Protein AF-A0AAW7K7A3-F1 (afdb_monomer_lite)

Foldseek 3Di:
DDDPPDDDDPPCPCVVVVNPPPDWDWDDDVVDIDIDD

Radius of gyration: 11.92 Å; chains: 1; bounding box: 30×19×25 Å

Secondary structure (DSSP, 8-state):
-------PPPTTHHHHTT-TTS--EEEEETTEEEEE-

InterPro domains:
  IPR014944 Toxin SymE-like [PF08845] (3-33)

Structure (mmCIF, N/CA/C/O backbone):
data_AF-A0AAW7K7A3-F1
#
_entry.id   AF-A0AAW7K7A3-F1
#
loop_
_atom_site.group_PDB
_atom_site.id
_atom_site.type_symbol
_atom_site.label_atom_id
_atom_site.label_alt_id
_atom_site.label_comp_id
_atom_site.label_asym_id
_atom_site.label_entity_id
_atom_site.label_seq_id
_atom_site.pdbx_PDB_ins_code
_atom_site.Cartn_x
_atom_site.Cartn_y
_atom_site.Cartn_z
_atom_site.occupancy
_atom_site.B_iso_or_equiv
_atom_site.auth_seq_id
_atom_site.auth_comp_id
_atom_site.auth_asym_id
_atom_site.auth_atom_id
_atom_site.pdbx_PDB_model_num
ATOM 1 N N . MET A 1 1 ? 20.575 11.519 -12.306 1.00 48.94 1 MET A N 1
ATOM 2 C CA . MET A 1 1 ? 19.961 11.209 -10.997 1.00 48.94 1 MET A CA 1
ATOM 3 C C . MET A 1 1 ? 19.587 9.740 -11.001 1.00 48.94 1 MET A C 1
ATOM 5 O O . MET A 1 1 ? 19.013 9.300 -11.986 1.00 48.94 1 MET A O 1
ATOM 9 N N . ARG A 1 2 ? 19.991 8.975 -9.982 1.00 58.41 2 ARG A N 1
ATOM 10 C CA . ARG A 1 2 ? 19.488 7.611 -9.784 1.00 58.41 2 ARG A CA 1
ATOM 11 C C . ARG A 1 2 ? 18.127 7.740 -9.117 1.00 58.41 2 ARG A C 1
ATOM 13 O O . ARG A 1 2 ? 18.039 8.390 -8.079 1.00 58.41 2 ARG A O 1
ATOM 20 N N . ASP A 1 3 ? 17.106 7.189 -9.751 1.00 73.69 3 ASP A N 1
ATOM 21 C CA . ASP A 1 3 ? 15.820 6.976 -9.108 1.00 73.69 3 ASP A CA 1
ATOM 22 C C . ASP A 1 3 ? 16.047 6.017 -7.929 1.00 73.69 3 ASP A C 1
ATOM 24 O O . ASP A 1 3 ? 16.678 4.970 -8.091 1.00 73.69 3 ASP A O 1
ATOM 28 N N . ASN A 1 4 ? 15.649 6.423 -6.726 1.00 77.56 4 ASN A N 1
ATOM 29 C CA . ASN A 1 4 ? 15.781 5.602 -5.523 1.00 77.56 4 ASN A CA 1
ATOM 30 C C . ASN A 1 4 ? 14.617 4.611 -5.380 1.00 77.56 4 ASN A C 1
ATOM 32 O O . ASN A 1 4 ? 14.565 3.891 -4.385 1.00 77.56 4 ASN A O 1
ATOM 36 N N . GLY A 1 5 ? 13.707 4.569 -6.361 1.00 76.81 5 GLY A N 1
ATOM 37 C CA . GLY A 1 5 ? 12.555 3.679 -6.354 1.00 76.81 5 GLY A CA 1
ATOM 38 C C . GLY A 1 5 ? 11.534 4.055 -5.284 1.00 76.81 5 GLY A C 1
ATOM 39 O O . GLY A 1 5 ? 10.790 3.189 -4.832 1.00 76.81 5 GLY A O 1
ATOM 40 N N . ASN A 1 6 ? 11.521 5.317 -4.836 1.00 82.44 6 ASN A N 1
ATOM 41 C CA . ASN A 1 6 ? 10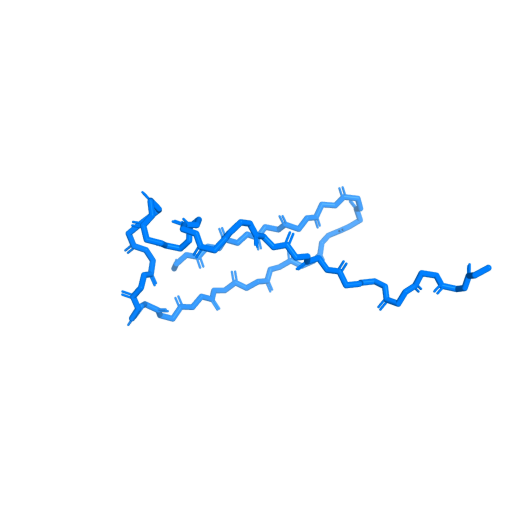.577 5.766 -3.822 1.00 82.44 6 ASN A CA 1
ATOM 42 C C . ASN A 1 6 ? 9.235 6.159 -4.453 1.00 82.44 6 ASN A C 1
ATOM 44 O O . ASN A 1 6 ? 9.181 7.038 -5.313 1.00 82.44 6 ASN A O 1
ATOM 48 N N . LEU A 1 7 ? 8.152 5.549 -3.971 1.00 80.19 7 LEU A N 1
ATOM 49 C CA . LEU A 1 7 ? 6.782 5.899 -4.332 1.00 80.19 7 LEU A CA 1
ATOM 50 C C . LEU A 1 7 ? 6.139 6.657 -3.170 1.00 80.19 7 LEU A C 1
ATOM 52 O O . LEU A 1 7 ? 5.811 6.069 -2.141 1.00 80.19 7 LEU A O 1
ATOM 56 N N . SER A 1 8 ? 5.936 7.961 -3.349 1.00 84.06 8 SER A N 1
ATOM 57 C CA . SER A 1 8 ? 5.166 8.775 -2.408 1.00 84.06 8 SER A CA 1
ATOM 58 C C . SER A 1 8 ? 3.710 8.839 -2.854 1.00 84.06 8 SER A C 1
ATOM 60 O O . SER A 1 8 ? 3.418 9.246 -3.979 1.00 84.06 8 SER A O 1
ATOM 62 N N . LEU A 1 9 ? 2.800 8.457 -1.964 1.00 84.62 9 LEU A N 1
ATOM 63 C CA . LEU A 1 9 ? 1.361 8.617 -2.159 1.00 84.62 9 LEU A CA 1
ATOM 64 C C . LEU A 1 9 ? 0.896 9.949 -1.547 1.00 84.62 9 LEU A C 1
ATOM 66 O O . LEU A 1 9 ? 1.572 10.476 -0.659 1.00 84.62 9 LEU A O 1
ATOM 70 N N . PRO A 1 10 ? -0.241 10.507 -1.997 1.00 88.69 10 PRO A N 1
ATOM 71 C CA . PRO A 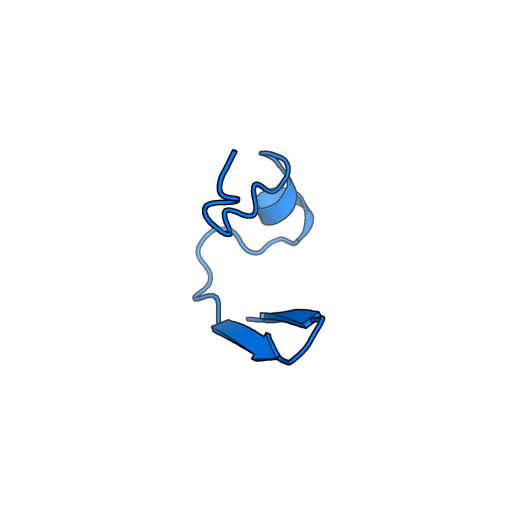1 10 ? -0.865 11.646 -1.331 1.00 88.69 10 PRO A CA 1
ATOM 72 C C . PRO A 1 10 ? -1.128 11.351 0.149 1.00 88.69 10 PRO A C 1
ATOM 74 O O . PRO A 1 10 ? -1.500 10.229 0.495 1.00 88.69 10 PRO A O 1
ATOM 77 N N . GLU A 1 11 ? -0.980 12.369 0.998 1.00 83.44 11 GLU A N 1
ATOM 78 C CA . GLU A 1 11 ? -1.110 12.266 2.461 1.00 83.44 11 GLU A CA 1
ATOM 79 C C . GLU A 1 11 ? -2.423 11.589 2.893 1.00 83.44 11 GLU A C 1
ATOM 81 O O . GLU A 1 11 ? -2.430 10.716 3.758 1.00 83.44 11 GLU A O 1
ATOM 86 N N . ASP A 1 12 ? -3.517 11.902 2.199 1.00 89.06 12 ASP A N 1
ATOM 87 C CA . ASP A 1 12 ? -4.852 11.406 2.528 1.00 89.06 12 ASP A CA 1
ATOM 88 C C . ASP A 1 12 ? -5.210 10.064 1.880 1.00 89.06 12 ASP A C 1
ATOM 90 O O . ASP A 1 12 ? -6.301 9.551 2.124 1.00 89.06 12 ASP A O 1
ATOM 94 N N . TRP A 1 13 ? -4.340 9.473 1.052 1.00 87.94 13 TRP A N 1
ATOM 95 C CA . TRP A 1 13 ? -4.681 8.265 0.288 1.00 87.94 13 TRP A CA 1
ATOM 96 C C . TRP A 1 13 ? -5.091 7.102 1.203 1.00 87.94 13 TRP A C 1
ATOM 98 O O . TRP A 1 13 ? -6.126 6.471 0.991 1.00 87.94 13 TRP A O 1
ATOM 108 N N . LEU A 1 14 ? -4.339 6.873 2.285 1.00 85.00 14 LEU A N 1
ATOM 109 C CA . LEU A 1 14 ? -4.665 5.838 3.273 1.00 85.00 14 LEU A CA 1
ATOM 110 C C . LEU A 1 14 ? -6.001 6.109 3.975 1.00 85.00 14 LEU A C 1
ATOM 112 O O . LEU A 1 14 ? -6.766 5.177 4.226 1.00 85.00 14 LEU A O 1
ATOM 116 N N . THR A 1 15 ? -6.289 7.377 4.271 1.00 88.00 15 THR A N 1
ATOM 117 C CA . THR A 1 15 ? -7.542 7.808 4.904 1.00 88.00 15 THR A CA 1
ATOM 118 C C . THR A 1 15 ? -8.727 7.607 3.962 1.00 88.00 15 THR A C 1
ATOM 120 O O . THR A 1 15 ? -9.744 7.049 4.367 1.00 88.00 15 THR A O 1
ATOM 123 N N . GLN A 1 16 ? -8.587 7.989 2.691 1.00 85.75 16 GLN A N 1
ATOM 124 C CA . GLN A 1 16 ? -9.617 7.838 1.659 1.00 85.75 16 GLN A CA 1
ATOM 125 C C . GLN A 1 16 ? -9.916 6.375 1.333 1.00 85.75 16 GLN A C 1
ATOM 127 O O . GLN A 1 16 ? -11.068 6.022 1.090 1.00 85.75 16 GL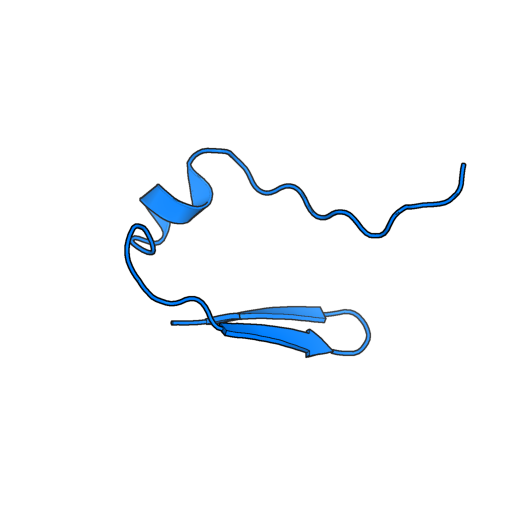N A O 1
ATOM 132 N N . CYS A 1 17 ? -8.900 5.514 1.363 1.00 85.12 17 CYS A N 1
ATOM 133 C CA . CYS A 1 17 ? -9.080 4.080 1.174 1.00 85.12 17 CYS A CA 1
ATOM 134 C C . CYS A 1 17 ? -9.559 3.359 2.451 1.00 85.12 17 CYS A C 1
ATOM 136 O O . CYS A 1 17 ? -9.807 2.157 2.408 1.00 85.12 17 CYS A O 1
ATOM 138 N N . GLY A 1 18 ? -9.693 4.060 3.586 1.00 85.62 18 GLY A N 1
ATOM 139 C CA . GLY A 1 18 ? -10.090 3.458 4.863 1.00 85.62 18 GLY A CA 1
ATOM 140 C C . GLY A 1 18 ? -9.061 2.469 5.419 1.00 85.62 18 GLY A C 1
ATOM 141 O O . GLY A 1 18 ? -9.410 1.582 6.191 1.00 85.62 18 GLY A O 1
ATOM 142 N N . LEU A 1 19 ? -7.794 2.600 5.018 1.00 84.88 19 LEU A N 1
ATOM 143 C CA . LEU A 1 19 ? -6.713 1.651 5.312 1.00 84.88 19 LEU A CA 1
ATOM 144 C C . LEU A 1 19 ? -5.948 1.990 6.598 1.00 84.88 19 LEU A C 1
ATOM 146 O O . LEU A 1 19 ? -5.076 1.235 7.026 1.00 84.88 19 LEU A O 1
ATOM 150 N N . ILE A 1 20 ? -6.266 3.123 7.230 1.00 85.56 20 ILE A N 1
ATOM 151 C CA . ILE A 1 20 ? -5.652 3.549 8.491 1.00 85.56 20 ILE A CA 1
ATOM 152 C C . ILE A 1 20 ? -5.873 2.476 9.567 1.00 85.56 20 ILE A C 1
ATOM 154 O O . ILE A 1 20 ? -7.004 2.117 9.887 1.00 85.56 20 ILE A O 1
ATOM 158 N N . GLY A 1 21 ? -4.774 1.988 10.147 1.00 84.94 21 GLY A N 1
ATOM 159 C CA . GLY A 1 21 ? -4.796 0.997 11.226 1.00 84.94 21 GLY A CA 1
ATOM 160 C C . GLY A 1 21 ? -4.969 -0.456 10.772 1.00 84.94 21 GLY A C 1
ATOM 161 O O . GLY A 1 21 ? -4.995 -1.340 11.626 1.00 84.94 21 GLY A O 1
ATOM 162 N N . GLN A 1 22 ? -5.050 -0.717 9.464 1.00 84.75 22 GLN A N 1
ATOM 163 C CA . GLN A 1 22 ? -5.080 -2.072 8.914 1.00 84.75 22 GLN A CA 1
ATOM 164 C C . GLN A 1 22 ? -3.662 -2.536 8.531 1.00 84.75 22 G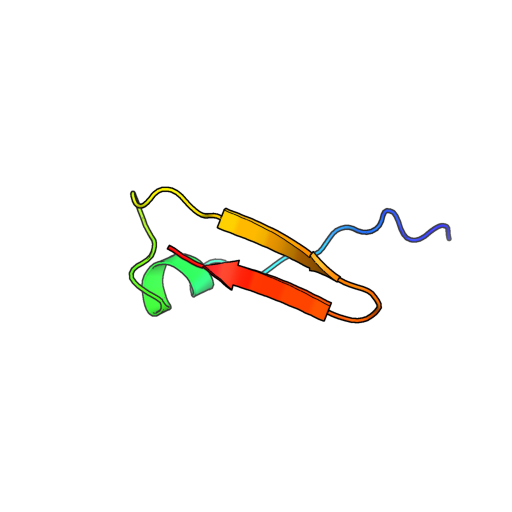LN A C 1
ATOM 166 O O . GLN A 1 22 ? -2.845 -1.716 8.098 1.00 84.75 22 GLN A O 1
ATOM 171 N N . PRO A 1 23 ? -3.329 -3.830 8.689 1.00 87.25 23 PRO A N 1
ATOM 172 C CA . PRO A 1 23 ? -2.116 -4.382 8.099 1.00 87.25 23 PRO A CA 1
ATOM 173 C C . PRO A 1 23 ? -2.207 -4.276 6.571 1.00 87.25 23 PRO A C 1
ATOM 175 O O . PRO A 1 23 ? -3.213 -4.645 5.980 1.00 87.25 23 PRO A O 1
ATOM 178 N N . LEU A 1 24 ? -1.159 -3.748 5.939 1.00 87.94 24 LEU A N 1
ATOM 179 C CA . LEU A 1 24 ? -1.088 -3.580 4.487 1.00 87.94 24 LEU A CA 1
ATOM 180 C C . LEU A 1 24 ? -0.142 -4.621 3.895 1.00 87.94 24 LEU A C 1
ATOM 182 O O . LEU A 1 24 ? 1.016 -4.723 4.305 1.00 87.94 24 LEU A O 1
ATOM 186 N N . ALA A 1 25 ? -0.623 -5.357 2.900 1.00 89.56 25 ALA A N 1
ATOM 187 C CA . ALA A 1 25 ? 0.192 -6.217 2.061 1.00 89.56 25 ALA A CA 1
ATOM 188 C C . ALA A 1 25 ? 0.645 -5.438 0.820 1.00 89.56 25 ALA A C 1
ATOM 190 O O . ALA A 1 25 ? -0.171 -4.863 0.099 1.00 89.56 25 ALA A O 1
ATOM 191 N N . ILE A 1 26 ? 1.9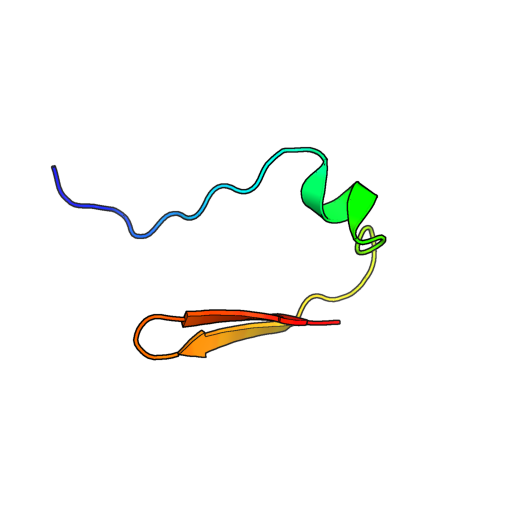55 -5.431 0.563 1.00 88.88 26 ILE A N 1
ATOM 192 C CA . ILE A 1 26 ? 2.551 -4.786 -0.611 1.00 88.88 26 ILE A CA 1
ATOM 193 C C . ILE A 1 26 ? 3.190 -5.870 -1.471 1.00 88.88 26 ILE A C 1
ATOM 195 O O . ILE A 1 26 ? 4.115 -6.554 -1.030 1.00 88.88 26 ILE A O 1
ATOM 199 N N . SER A 1 27 ? 2.704 -6.007 -2.702 1.00 89.31 27 SER A N 1
ATOM 200 C CA . SER A 1 27 ? 3.246 -6.932 -3.697 1.00 89.31 27 SER A CA 1
ATOM 201 C C . SER A 1 27 ? 3.844 -6.150 -4.857 1.00 89.31 27 SER A C 1
ATOM 203 O O . SER A 1 27 ? 3.172 -5.334 -5.483 1.00 89.31 27 SER A O 1
ATOM 205 N N . VAL A 1 28 ? 5.118 -6.404 -5.154 1.00 87.56 28 VAL A N 1
ATOM 206 C CA . VAL A 1 28 ? 5.826 -5.761 -6.265 1.00 87.56 28 VAL A CA 1
ATOM 207 C C . VAL A 1 28 ? 5.928 -6.751 -7.419 1.00 87.56 28 VAL A C 1
ATOM 209 O O . VAL A 1 28 ? 6.561 -7.799 -7.296 1.00 87.56 28 VAL A O 1
ATOM 212 N N . MET A 1 29 ? 5.304 -6.407 -8.539 1.00 89.31 29 MET A N 1
ATOM 213 C CA . MET A 1 29 ? 5.335 -7.150 -9.794 1.00 89.31 29 MET A CA 1
ATOM 214 C C . MET A 1 29 ? 6.100 -6.357 -10.865 1.00 89.31 29 MET A C 1
ATOM 216 O O 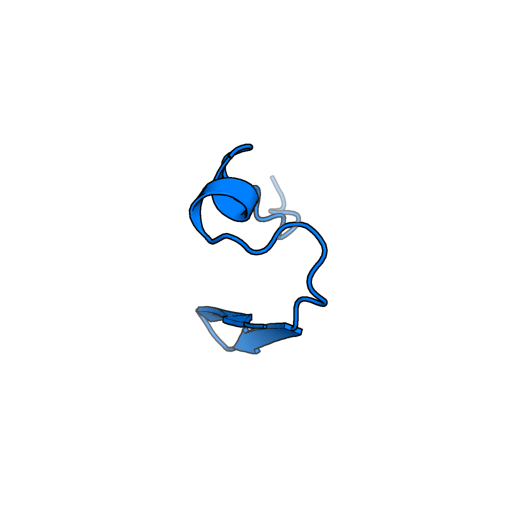. MET A 1 29 ? 6.294 -5.144 -10.734 1.00 89.31 29 MET A O 1
ATOM 220 N N . PRO A 1 30 ? 6.553 -7.001 -11.955 1.00 88.06 30 PRO A N 1
ATOM 221 C CA . PRO A 1 30 ? 7.106 -6.275 -13.090 1.00 88.06 30 PRO A CA 1
ATOM 222 C C . PRO A 1 30 ? 6.104 -5.220 -13.579 1.00 88.06 30 PRO A C 1
ATOM 224 O O . PRO A 1 30 ? 4.990 -5.557 -13.970 1.00 88.06 30 PRO A O 1
ATOM 227 N N . SER A 1 31 ? 6.501 -3.947 -13.529 1.00 86.38 31 SER A N 1
ATOM 228 C CA . SER A 1 31 ? 5.688 -2.789 -13.938 1.00 86.38 31 SER A CA 1
ATOM 229 C C . SER A 1 31 ? 4.437 -2.490 -13.094 1.00 86.38 31 SER A C 1
ATOM 231 O O . SER A 1 31 ? 3.676 -1.603 -13.476 1.00 86.38 31 SER A O 1
ATOM 233 N N . GLN A 1 32 ? 4.226 -3.157 -11.954 1.00 87.06 32 GLN A N 1
ATOM 234 C CA . GLN A 1 32 ? 3.044 -2.945 -11.111 1.00 87.06 32 GLN A CA 1
ATOM 235 C C . GLN A 1 32 ? 3.366 -3.091 -9.621 1.00 87.06 32 GLN A C 1
ATOM 237 O O . GLN A 1 32 ? 4.132 -3.960 -9.216 1.00 87.06 32 GLN A O 1
ATOM 242 N N . VAL A 1 33 ? 2.742 -2.257 -8.792 1.00 87.31 33 VAL A N 1
ATOM 243 C CA . VAL A 1 33 ? 2.743 -2.408 -7.334 1.00 87.31 33 VAL A CA 1
ATOM 244 C C . VAL A 1 33 ? 1.296 -2.525 -6.886 1.00 87.31 33 VAL A C 1
ATOM 246 O O . VAL A 1 33 ? 0.508 -1.614 -7.131 1.00 87.31 33 VAL A O 1
ATOM 249 N N . ASP A 1 34 ? 0.969 -3.637 -6.236 1.00 87.69 34 ASP A N 1
ATOM 250 C CA . ASP A 1 34 ? -0.346 -3.875 -5.652 1.00 87.69 34 ASP A CA 1
ATOM 251 C C . ASP A 1 34 ? -0.298 -3.643 -4.142 1.00 87.69 34 ASP A C 1
ATOM 253 O O . ASP A 1 34 ? 0.585 -4.152 -3.444 1.00 87.69 34 ASP A O 1
ATOM 257 N N . ILE A 1 35 ? -1.275 -2.884 -3.646 1.00 87.62 35 ILE A N 1
ATOM 258 C CA . ILE A 1 35 ? -1.475 -2.596 -2.226 1.00 87.62 35 ILE A CA 1
ATOM 259 C C . ILE A 1 35 ? -2.833 -3.172 -1.825 1.00 87.62 35 ILE A C 1
ATOM 261 O O . ILE A 1 35 ? -3.853 -2.824 -2.422 1.00 87.62 35 ILE A O 1
ATOM 265 N N . GLN A 1 36 ? -2.835 -4.076 -0.847 1.00 83.38 36 GLN A N 1
ATOM 266 C CA . GLN A 1 36 ? -4.012 -4.823 -0.393 1.00 83.38 36 GLN A CA 1
ATOM 267 C C . GLN A 1 36 ? -4.100 -4.821 1.143 1.00 83.38 36 GLN A C 1
ATOM 269 O O . GLN A 1 36 ? -3.113 -4.528 1.821 1.00 83.38 36 GLN A O 1
ATOM 274 N N . ILE A 1 37 ? -5.285 -5.139 1.668 1.00 78.50 37 ILE A N 1
ATOM 275 C CA . ILE A 1 37 ? -5.570 -5.383 3.096 1.00 78.50 37 ILE A CA 1
ATOM 276 C C . ILE A 1 37 ? -5.643 -6.870 3.403 1.00 78.50 37 ILE A C 1
ATOM 278 O O . ILE A 1 37 ? -6.114 -7.616 2.514 1.00 78.50 37 ILE A O 1
#

Sequence (37 aa):
MRDNGNLSLPEDWLTQCGLIGQPLAISVMPSQVDIQI

Organism: NCBI:txid685706

pLDDT: mean 83.55, std 8.11, range [48.94, 89.56]